Protein AF-A0A358MNY2-F1 (afdb_monome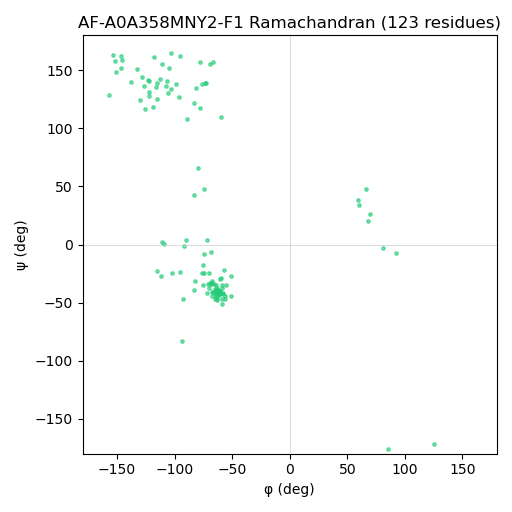r)

Nearest PDB structures (foldseek):
  4u9w-assembly3_C  TM=5.687E-01  e=2.952E-01  Homo sapiens
  4u9w-assembly4_D  TM=4.161E-01  e=7.950E-01  Homo sapiens
  2qml-assembly1_A  TM=5.411E-01  e=2.789E+00  Halalkalibacterium halodurans
  3juw-assembly1_A  TM=4.881E-01  e=4.146E+00  Bordetella pertussis
  2vzy-assembly1_D  TM=4.487E-01  e=5.054E+00  Mycobacterium tuberculosis H37Rv

Mean predicted aligned error: 6.56 Å

Radius of gyration: 13.11 Å; Cα contacts (8 Å, |Δi|>4): 203; chains: 1; bounding box: 32×31×40 Å

Solvent-accessible surface area (backbone atoms only — not comparable to full-atom values): 6926 Å² total; per-residue (Å²): 106,68,63,57,53,51,50,52,61,73,43,69,84,55,65,58,39,36,31,39,54,56,71,58,36,51,49,44,37,73,74,69,42,93,78,59,67,39,87,39,101,93,43,78,42,61,44,44,13,44,82,84,81,40,72,51,30,54,47,35,48,39,32,49,74,69,54,24,43,51,67,59,52,50,53,56,27,59,68,68,72,38,51,28,38,33,43,49,47,44,66,88,42,92,42,33,85,63,24,49,63,39,33,65,73,45,37,80,44,72,53,66,37,80,94,62,44,30,41,38,31,35,40,76,111

Sequence (125 aa):
FEAVRQIDAKAGGADYIVLSHQIFSAAALQKYGFIKYYKTPAGEIFYYALPTGDIMYEYFQKMVYGRADRATMNAAMDLVGVKQAFLVLHDYWNSFATAAPQAKSSADEWWTVGNGKILIFKYKK

pLDDT: mean 83.0, std 12.04, range [50.72, 97.25]

Structure (mmCIF, N/CA/C/O backbone):
data_AF-A0A358MNY2-F1
#
_entry.id   AF-A0A358MNY2-F1
#
loop_
_atom_site.group_PDB
_atom_site.id
_atom_site.type_symbol
_atom_site.label_atom_id
_atom_site.label_alt_id
_atom_site.label_comp_id
_atom_site.label_asym_id
_atom_site.label_entity_id
_atom_site.label_seq_id
_atom_site.pdbx_PDB_ins_code
_atom_site.Cartn_x
_atom_site.Cartn_y
_atom_site.Cartn_z
_atom_site.occupancy
_atom_site.B_iso_or_equiv
_atom_site.auth_seq_id
_atom_site.auth_comp_id
_atom_site.auth_asym_id
_atom_site.auth_atom_id
_atom_site.pdbx_PDB_model_num
ATOM 1 N N . PHE A 1 1 ? -2.837 8.648 -12.622 1.00 69.69 1 PHE A N 1
ATOM 2 C CA . PHE A 1 1 ? -4.273 8.734 -12.271 1.00 69.69 1 PHE A CA 1
ATOM 3 C C . PHE A 1 1 ? -5.003 7.399 -12.358 1.00 69.69 1 PHE A C 1
ATOM 5 O O . PHE A 1 1 ? -5.661 7.052 -11.389 1.00 69.69 1 PHE A O 1
ATOM 12 N N . GLU A 1 2 ? -4.875 6.635 -13.450 1.00 82.00 2 GLU A N 1
ATOM 13 C CA . GLU A 1 2 ? -5.613 5.366 -13.613 1.00 82.00 2 GLU A CA 1
ATOM 14 C C . GLU A 1 2 ? -5.378 4.355 -12.480 1.00 82.00 2 GLU A C 1
ATOM 16 O O . GLU A 1 2 ? -6.327 3.811 -11.930 1.00 82.00 2 GLU A O 1
ATOM 21 N N . ALA A 1 3 ? -4.129 4.176 -12.050 1.00 82.75 3 ALA A N 1
ATOM 22 C CA . ALA A 1 3 ? -3.791 3.297 -10.931 1.00 82.75 3 ALA A CA 1
ATOM 23 C C . ALA A 1 3 ? -4.501 3.686 -9.620 1.00 82.75 3 ALA A C 1
ATOM 25 O O . ALA A 1 3 ? -5.021 2.823 -8.922 1.00 82.75 3 ALA A O 1
ATOM 26 N N . VAL A 1 4 ? -4.587 4.986 -9.322 1.00 81.56 4 VAL A N 1
ATOM 27 C CA . VAL A 1 4 ? -5.274 5.493 -8.124 1.00 81.56 4 VAL A CA 1
ATOM 28 C C . VAL A 1 4 ? -6.784 5.237 -8.213 1.00 81.56 4 VAL A C 1
ATOM 30 O O . VAL A 1 4 ? -7.396 4.807 -7.244 1.00 81.56 4 VAL A O 1
ATOM 33 N N . ARG A 1 5 ? -7.385 5.424 -9.396 1.00 82.50 5 ARG A N 1
ATOM 34 C CA . ARG A 1 5 ? -8.803 5.110 -9.648 1.00 82.50 5 ARG A CA 1
ATOM 35 C C . ARG A 1 5 ? -9.105 3.621 -9.468 1.00 82.50 5 ARG A C 1
ATOM 37 O O . ARG A 1 5 ? -10.136 3.269 -8.907 1.00 82.50 5 ARG A O 1
ATOM 44 N N . GLN A 1 6 ? -8.217 2.749 -9.942 1.00 85.44 6 GLN A N 1
ATOM 45 C CA . GLN A 1 6 ? -8.402 1.305 -9.809 1.00 85.44 6 GLN A CA 1
ATOM 46 C C . GLN A 1 6 ? -8.248 0.822 -8.365 1.00 85.44 6 GLN A C 1
ATOM 48 O O . GLN A 1 6 ? -9.002 -0.058 -7.960 1.00 85.44 6 GLN A O 1
ATOM 53 N N . ILE A 1 7 ? -7.318 1.397 -7.592 1.00 85.44 7 ILE A N 1
ATOM 54 C CA . ILE A 1 7 ? -7.185 1.125 -6.151 1.00 85.44 7 ILE A CA 1
ATOM 55 C C . ILE A 1 7 ? -8.485 1.487 -5.434 1.00 85.44 7 ILE A C 1
ATOM 57 O O . ILE A 1 7 ? -9.044 0.635 -4.751 1.00 85.44 7 ILE A O 1
ATOM 61 N N . ASP A 1 8 ? -9.004 2.694 -5.654 1.00 84.62 8 ASP A N 1
ATOM 62 C CA . ASP A 1 8 ? -10.225 3.161 -4.994 1.00 84.62 8 ASP A CA 1
ATOM 63 C C . ASP A 1 8 ? -11.454 2.310 -5.366 1.00 84.62 8 ASP A C 1
ATOM 65 O O . ASP A 1 8 ? -12.169 1.805 -4.499 1.00 84.62 8 ASP A O 1
ATOM 69 N N . ALA A 1 9 ? -11.627 2.013 -6.659 1.00 86.31 9 ALA A N 1
ATOM 70 C CA . ALA A 1 9 ? -12.688 1.124 -7.128 1.00 86.31 9 ALA A CA 1
ATOM 71 C C . ALA A 1 9 ? -12.574 -0.288 -6.528 1.00 86.31 9 ALA A C 1
ATOM 73 O O . ALA A 1 9 ? -13.573 -0.874 -6.113 1.00 86.31 9 ALA A O 1
ATOM 74 N N . LYS A 1 10 ? -11.355 -0.839 -6.440 1.00 88.25 10 LYS A N 1
ATOM 75 C CA . LYS A 1 10 ? -11.114 -2.153 -5.827 1.00 88.25 10 LYS A CA 1
ATOM 76 C C . LYS A 1 10 ? -11.183 -2.124 -4.309 1.00 88.25 10 LYS A C 1
ATOM 78 O O . LYS A 1 10 ? -11.315 -3.196 -3.717 1.00 88.25 10 LYS A O 1
ATOM 83 N N . ALA A 1 11 ? -11.092 -0.960 -3.677 1.00 86.50 11 ALA A N 1
ATOM 84 C CA . ALA A 1 11 ? -11.352 -0.824 -2.258 1.00 86.50 11 ALA A CA 1
ATOM 85 C C . ALA A 1 11 ? -12.840 -0.882 -1.928 1.00 86.50 11 ALA A C 1
ATOM 87 O O . ALA A 1 11 ? -13.190 -1.287 -0.824 1.00 86.50 11 ALA A O 1
ATOM 88 N N . GLY A 1 12 ? -13.709 -0.547 -2.886 1.00 85.69 12 GLY A N 1
ATOM 89 C CA . GLY A 1 12 ? -15.152 -0.738 -2.748 1.00 85.69 12 GLY A CA 1
ATOM 90 C C . GLY A 1 12 ? -15.744 0.027 -1.563 1.00 85.69 12 GLY A C 1
ATOM 91 O O . GLY A 1 12 ? -16.646 -0.477 -0.904 1.00 85.69 12 GLY A O 1
ATOM 92 N N . GLY A 1 13 ? -15.195 1.207 -1.254 1.00 82.44 13 GLY A N 1
ATOM 93 C CA . GLY A 1 13 ? -15.630 2.046 -0.134 1.00 82.44 13 GLY A CA 1
ATOM 94 C C . GLY A 1 13 ? -15.086 1.646 1.243 1.00 82.44 13 GLY A C 1
ATOM 95 O O . GLY A 1 13 ? -15.342 2.365 2.206 1.00 82.44 13 GLY A O 1
ATOM 96 N N . ALA A 1 14 ? -14.323 0.553 1.358 1.00 84.88 14 ALA A N 1
ATOM 97 C CA . ALA A 1 14 ? -13.632 0.207 2.599 1.00 84.88 14 ALA A CA 1
ATOM 98 C C . ALA A 1 14 ? -12.489 1.190 2.892 1.00 84.88 14 ALA A C 1
ATOM 100 O O . ALA A 1 14 ? -11.924 1.785 1.975 1.00 84.88 14 ALA A O 1
ATOM 101 N N . ASP A 1 15 ? -12.108 1.323 4.160 1.00 86.88 15 ASP A N 1
ATOM 102 C CA . ASP A 1 15 ? -10.888 2.035 4.535 1.00 86.88 15 ASP A CA 1
ATOM 103 C C . ASP A 1 15 ? -9.638 1.221 4.179 1.00 86.88 15 ASP A C 1
ATOM 105 O O . ASP A 1 15 ? -9.605 -0.005 4.335 1.00 86.88 15 ASP A O 1
ATOM 109 N N . TYR A 1 16 ? -8.613 1.907 3.668 1.00 88.94 16 TYR A N 1
ATOM 110 C CA . TYR A 1 16 ? -7.388 1.288 3.183 1.00 88.94 16 TYR A CA 1
ATOM 111 C C . TYR A 1 16 ? -6.180 2.209 3.309 1.00 88.94 16 TYR A C 1
ATOM 113 O O . TYR A 1 16 ? -6.304 3.432 3.296 1.00 88.94 16 TYR A O 1
ATOM 121 N N . ILE A 1 17 ? -4.998 1.598 3.335 1.00 88.88 17 ILE A N 1
ATOM 122 C CA . ILE A 1 17 ? -3.722 2.301 3.168 1.00 88.88 17 ILE A CA 1
ATOM 123 C C . ILE A 1 17 ? -3.061 1.946 1.844 1.00 88.88 17 ILE A C 1
ATOM 125 O O . ILE A 1 17 ? -3.281 0.866 1.285 1.00 88.88 17 ILE A O 1
ATOM 129 N N . VAL A 1 18 ? -2.213 2.846 1.355 1.00 89.31 18 VAL A N 1
ATOM 130 C CA . VAL A 1 18 ? -1.385 2.603 0.175 1.00 89.31 18 VAL A CA 1
ATOM 131 C C . VAL A 1 18 ? 0.082 2.865 0.494 1.00 89.31 18 VAL A C 1
ATOM 133 O O . VAL A 1 18 ? 0.499 3.992 0.765 1.00 89.31 18 VAL A O 1
ATOM 136 N N . LEU A 1 19 ? 0.881 1.804 0.406 1.00 90.12 19 LEU A N 1
ATOM 137 C CA . LEU A 1 19 ? 2.334 1.861 0.456 1.00 90.12 19 LEU A CA 1
ATOM 138 C C . LEU A 1 19 ? 2.853 2.052 -0.973 1.00 90.12 19 LEU A C 1
ATOM 140 O O . LEU A 1 19 ? 2.790 1.143 -1.805 1.00 90.12 19 LEU A O 1
ATOM 144 N N . SER A 1 20 ? 3.345 3.248 -1.279 1.00 85.06 20 SER A N 1
ATOM 145 C CA . SER A 1 20 ? 3.834 3.599 -2.613 1.00 85.06 20 SER A CA 1
ATOM 146 C C . SER A 1 20 ? 5.005 4.568 -2.561 1.00 85.06 20 SER A C 1
ATOM 148 O O . SER A 1 20 ? 5.202 5.274 -1.574 1.00 85.06 20 SER A O 1
ATOM 150 N N . HIS A 1 21 ? 5.747 4.660 -3.666 1.00 77.69 21 HIS A N 1
ATOM 151 C CA . HIS A 1 21 ? 6.770 5.687 -3.817 1.00 77.69 21 HIS A CA 1
ATOM 152 C C . HIS A 1 21 ? 6.164 7.106 -3.900 1.00 77.69 21 HIS A C 1
ATOM 154 O O . HIS A 1 21 ? 5.026 7.305 -4.327 1.00 77.69 21 HIS A O 1
ATOM 160 N N . GLN A 1 22 ? 6.982 8.102 -3.560 1.00 68.44 22 GLN A N 1
ATOM 161 C CA . GLN A 1 22 ? 6.643 9.515 -3.356 1.00 68.44 22 GLN A CA 1
ATOM 162 C C . GLN A 1 22 ? 5.842 10.156 -4.501 1.00 68.44 22 GLN A C 1
ATOM 164 O O . GLN A 1 22 ? 4.858 10.853 -4.266 1.00 68.44 22 GLN A O 1
ATOM 169 N N . ILE A 1 23 ? 6.237 9.891 -5.751 1.00 66.81 23 ILE A N 1
ATOM 170 C CA . ILE A 1 23 ? 5.586 10.452 -6.951 1.00 66.81 23 ILE A CA 1
ATOM 171 C C . ILE A 1 23 ? 4.150 9.927 -7.095 1.00 66.81 23 ILE A C 1
ATOM 173 O O . ILE A 1 23 ? 3.255 10.653 -7.528 1.00 66.81 23 ILE A O 1
ATOM 177 N N . PHE A 1 24 ? 3.906 8.677 -6.699 1.00 68.31 24 PHE A N 1
ATOM 178 C CA . PHE A 1 24 ? 2.569 8.097 -6.728 1.00 68.31 24 PHE A CA 1
ATOM 179 C C . PHE A 1 24 ? 1.678 8.701 -5.638 1.00 68.31 24 PHE A C 1
ATOM 181 O O . PHE A 1 24 ? 0.535 9.066 -5.918 1.00 68.31 24 PHE A O 1
ATOM 188 N N . SER A 1 25 ? 2.226 8.894 -4.435 1.00 63.97 25 SER A N 1
ATOM 189 C CA . SER A 1 25 ? 1.544 9.583 -3.334 1.00 63.97 25 SER A CA 1
ATOM 190 C C . SER A 1 25 ? 1.184 11.028 -3.712 1.00 63.97 25 SER A C 1
ATOM 192 O O . SER A 1 25 ? 0.062 11.468 -3.466 1.00 63.97 25 SER A O 1
ATOM 194 N N . ALA A 1 26 ? 2.071 11.744 -4.415 1.00 60.62 26 ALA A N 1
ATOM 195 C CA . ALA A 1 26 ? 1.795 13.081 -4.950 1.00 60.62 26 ALA A CA 1
ATOM 196 C C . ALA A 1 26 ? 0.688 13.082 -6.025 1.00 60.62 26 ALA A C 1
ATOM 198 O O . ALA A 1 26 ? -0.165 13.968 -6.040 1.00 60.62 26 ALA A O 1
ATOM 199 N N . ALA A 1 27 ? 0.642 12.072 -6.899 1.00 64.75 27 ALA A N 1
ATOM 200 C CA . ALA A 1 27 ? -0.422 11.939 -7.897 1.00 64.75 27 ALA A CA 1
ATOM 201 C C . ALA A 1 27 ? -1.792 11.611 -7.269 1.00 64.75 27 ALA A C 1
ATOM 203 O O . ALA A 1 27 ? -2.823 12.055 -7.780 1.00 64.75 27 ALA A O 1
ATOM 204 N N . ALA A 1 28 ? -1.820 10.848 -6.170 1.00 63.84 28 ALA A N 1
ATOM 205 C CA . ALA A 1 28 ? -3.033 10.607 -5.390 1.00 63.84 28 ALA A CA 1
ATOM 206 C C . ALA A 1 28 ? -3.509 11.890 -4.688 1.00 63.84 28 ALA A C 1
ATOM 208 O O . ALA A 1 28 ? -4.684 12.244 -4.800 1.00 63.84 28 ALA A O 1
ATOM 209 N N . LEU A 1 29 ? -2.581 12.638 -4.078 1.00 62.59 29 LEU A N 1
ATOM 210 C CA . LEU A 1 29 ? -2.832 13.962 -3.502 1.00 62.59 29 LEU A CA 1
ATOM 211 C C . LEU A 1 29 ? -3.372 14.959 -4.531 1.00 62.59 29 LEU A C 1
ATOM 213 O O . LEU A 1 29 ? -4.313 15.678 -4.238 1.00 62.59 29 LEU A O 1
ATOM 217 N N . GLN A 1 30 ? -2.841 14.990 -5.753 1.00 58.69 30 GLN A N 1
ATOM 218 C CA . GLN A 1 30 ? -3.354 15.884 -6.795 1.00 58.69 30 GLN A CA 1
ATOM 219 C C . GLN A 1 30 ? -4.769 15.494 -7.253 1.00 58.69 30 GLN A C 1
ATOM 221 O O . GLN A 1 30 ? -5.556 16.354 -7.642 1.00 58.69 30 GLN A O 1
ATOM 226 N N . LYS A 1 31 ? -5.093 14.194 -7.253 1.00 64.50 31 LYS A N 1
ATOM 227 C CA . LYS A 1 31 ? -6.365 13.683 -7.783 1.00 64.50 31 LYS A CA 1
ATOM 228 C C . LYS A 1 31 ? -7.514 13.777 -6.789 1.00 64.50 31 LYS A C 1
ATOM 230 O O . LYS A 1 31 ? -8.636 14.048 -7.207 1.00 64.50 31 LYS A O 1
ATOM 235 N N . TYR A 1 32 ? -7.233 13.506 -5.522 1.00 63.59 32 TYR A N 1
ATOM 236 C CA . TYR A 1 32 ? -8.236 13.460 -4.467 1.00 63.59 32 TYR A CA 1
ATOM 237 C C . TYR A 1 32 ? -8.048 14.624 -3.475 1.00 63.59 32 TYR A C 1
ATOM 239 O O . TYR A 1 32 ? -9.016 15.136 -2.941 1.00 63.59 32 TYR A O 1
ATOM 247 N N . GLY A 1 33 ? -6.848 15.168 -3.296 1.00 54.50 33 GLY A N 1
ATOM 248 C CA . GLY A 1 33 ? -6.551 16.117 -2.217 1.00 54.50 33 GLY A CA 1
ATOM 249 C C . GLY A 1 33 ? -6.183 15.393 -0.920 1.00 54.50 33 GLY A C 1
ATOM 250 O O . GLY A 1 33 ? -6.104 14.163 -0.874 1.00 54.50 33 GLY A O 1
ATOM 251 N N . PHE A 1 34 ? -5.967 16.148 0.159 1.00 54.53 34 PHE A N 1
ATOM 252 C CA . PHE A 1 34 ? -5.690 15.626 1.506 1.00 54.53 34 PHE A CA 1
ATOM 253 C C . PHE A 1 34 ? -6.960 15.052 2.185 1.00 54.53 34 PHE A C 1
ATOM 255 O O . PHE A 1 34 ? -7.279 15.413 3.311 1.00 54.53 34 PHE A O 1
ATOM 262 N N . ILE A 1 35 ? -7.746 14.211 1.495 1.00 55.06 35 ILE A N 1
ATOM 263 C CA . ILE A 1 35 ? -9.124 13.882 1.929 1.00 55.06 35 ILE A CA 1
ATOM 264 C C . ILE A 1 35 ? -9.172 13.036 3.211 1.00 55.06 35 ILE A C 1
ATOM 266 O O . ILE A 1 35 ? -10.118 13.163 3.986 1.00 55.06 35 ILE A O 1
ATOM 270 N N . LYS A 1 36 ? -8.200 12.144 3.442 1.00 65.06 36 LYS A N 1
ATOM 271 C CA . LYS A 1 36 ? -8.285 11.152 4.525 1.00 65.06 36 LYS A CA 1
ATOM 272 C C . LYS A 1 36 ? -7.036 11.106 5.397 1.00 65.06 36 LYS A C 1
ATOM 274 O O . LYS A 1 36 ? -5.938 10.832 4.919 1.00 65.06 36 LYS A O 1
ATOM 279 N N . TYR A 1 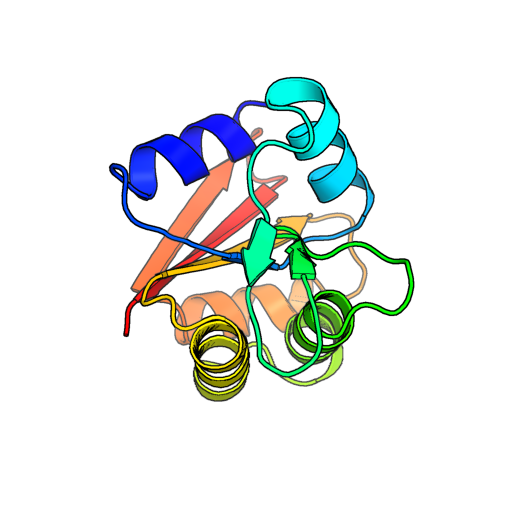37 ? -7.264 11.285 6.692 1.00 70.12 37 TYR A N 1
ATOM 280 C CA . TYR A 1 37 ? -6.317 11.023 7.767 1.00 70.12 37 TYR A CA 1
ATOM 281 C C . TYR A 1 37 ? -6.935 10.011 8.727 1.00 70.12 37 TYR A C 1
ATOM 283 O O . TYR A 1 37 ? -8.127 10.084 9.033 1.00 70.12 37 TYR A O 1
ATOM 291 N N . TYR A 1 38 ? -6.121 9.082 9.215 1.00 74.94 38 TYR A N 1
ATOM 292 C CA . TYR A 1 38 ? -6.500 8.158 10.272 1.00 74.94 38 TYR A CA 1
ATOM 293 C C . TYR A 1 38 ? -6.016 8.699 11.612 1.00 74.94 38 TYR A C 1
ATOM 295 O O . TYR A 1 38 ? -4.838 9.016 11.778 1.00 74.94 38 TYR A O 1
ATOM 303 N N . LYS A 1 39 ? -6.929 8.802 12.581 1.00 77.00 39 LYS A N 1
ATOM 304 C CA . LYS A 1 39 ? -6.579 9.191 13.949 1.00 77.00 39 LYS A CA 1
ATOM 305 C C . LYS A 1 39 ? -5.981 7.991 14.668 1.00 77.00 39 LYS A C 1
ATOM 307 O O . LYS A 1 39 ? -6.668 6.995 14.876 1.00 77.00 39 LYS A O 1
ATOM 312 N N . THR A 1 40 ? -4.723 8.106 15.071 1.00 75.19 40 THR A N 1
ATOM 313 C CA . THR A 1 40 ? -4.035 7.103 15.889 1.00 75.19 40 THR A CA 1
ATOM 314 C C . THR A 1 40 ? -3.615 7.717 17.228 1.00 75.19 40 THR A C 1
ATOM 316 O O . THR A 1 40 ? -3.528 8.944 17.333 1.00 75.19 40 THR A O 1
ATOM 319 N N . PRO A 1 41 ? -3.311 6.910 18.263 1.00 71.25 41 PRO A N 1
ATOM 320 C CA . PRO A 1 41 ? -2.774 7.427 19.525 1.00 71.25 41 PRO A CA 1
ATOM 321 C C . PRO A 1 41 ? -1.470 8.231 19.372 1.00 71.25 41 PRO A C 1
ATOM 323 O O . PRO A 1 41 ? -1.148 9.033 20.242 1.00 71.25 41 PRO A O 1
ATOM 326 N N . ALA A 1 42 ? -0.732 8.028 18.274 1.00 65.81 42 ALA A N 1
ATOM 327 C CA . ALA A 1 42 ? 0.514 8.725 17.959 1.00 65.81 42 ALA A CA 1
ATOM 328 C C . ALA A 1 42 ? 0.316 10.000 17.110 1.00 65.81 42 ALA A C 1
ATOM 330 O O . ALA A 1 42 ? 1.292 10.683 16.809 1.00 65.81 42 ALA A O 1
ATOM 331 N N . GLY A 1 43 ? -0.923 10.326 16.721 1.00 74.06 43 GLY A N 1
ATOM 332 C CA . GLY A 1 43 ? -1.252 11.464 15.861 1.00 74.06 43 GLY A CA 1
ATOM 333 C C . GLY A 1 43 ? -2.061 11.079 14.620 1.00 74.06 43 GLY A C 1
ATOM 334 O O . GLY A 1 43 ? -2.540 9.950 14.479 1.00 74.06 43 GLY A O 1
ATOM 335 N N . GLU A 1 44 ? -2.245 12.044 13.722 1.00 76.12 44 GLU A N 1
ATOM 336 C CA . GLU A 1 44 ? -2.939 11.840 12.448 1.00 76.12 44 GLU A CA 1
ATOM 337 C C . GLU A 1 44 ? -1.977 11.269 11.400 1.00 76.12 44 GLU A C 1
ATOM 339 O O . GLU A 1 44 ? -0.959 11.881 11.087 1.00 76.12 44 GLU A O 1
ATOM 344 N N . ILE A 1 45 ? -2.311 10.097 10.854 1.00 73.50 45 ILE A N 1
ATOM 345 C CA . ILE A 1 45 ? -1.524 9.416 9.819 1.00 73.50 45 ILE A CA 1
ATOM 346 C C . ILE A 1 45 ? -2.236 9.552 8.477 1.00 73.50 45 ILE A C 1
ATOM 348 O O . ILE A 1 45 ? -3.432 9.268 8.363 1.00 73.50 45 ILE A O 1
ATOM 352 N N . PHE A 1 46 ? -1.508 9.970 7.444 1.00 71.06 46 PHE A N 1
ATOM 353 C CA . PHE A 1 46 ? -2.063 10.064 6.097 1.00 71.06 46 PHE A CA 1
ATOM 354 C C . PHE A 1 46 ? -2.172 8.673 5.455 1.00 71.06 46 PHE A C 1
ATOM 356 O O . PHE A 1 46 ? -1.263 7.854 5.553 1.00 71.06 46 PHE A O 1
ATOM 363 N N . TYR A 1 47 ? -3.277 8.397 4.757 1.00 67.00 47 TYR A N 1
ATOM 364 C CA . TYR A 1 47 ? -3.553 7.060 4.201 1.00 67.00 47 TYR A CA 1
ATOM 365 C C . TYR A 1 47 ? -2.624 6.622 3.046 1.00 67.00 47 TYR A C 1
ATOM 367 O O . TYR A 1 47 ? -2.669 5.469 2.609 1.00 67.00 47 TYR A O 1
ATOM 375 N N . TYR A 1 48 ? -1.762 7.522 2.565 1.00 67.44 48 TYR A N 1
ATOM 376 C CA . TYR A 1 48 ? -0.678 7.236 1.624 1.00 67.44 48 TYR A CA 1
ATOM 377 C C . TYR A 1 48 ? 0.679 7.428 2.296 1.00 67.44 48 TYR A C 1
ATOM 379 O O . TYR A 1 48 ? 0.885 8.406 3.010 1.00 67.44 48 TYR A O 1
ATOM 387 N N . ALA A 1 49 ? 1.644 6.564 1.973 1.00 65.12 49 ALA A N 1
ATOM 388 C CA . ALA A 1 49 ? 3.026 6.747 2.406 1.00 65.12 49 ALA A CA 1
ATOM 389 C C . ALA A 1 49 ? 3.597 8.082 1.884 1.00 65.12 49 ALA A C 1
ATOM 391 O O . ALA A 1 49 ? 3.840 8.241 0.681 1.00 65.12 49 ALA A O 1
ATOM 392 N N . LEU A 1 50 ? 3.813 9.041 2.790 1.00 65.19 50 LEU A N 1
ATOM 393 C CA . LEU A 1 50 ? 4.485 10.305 2.500 1.00 65.19 50 LEU A CA 1
ATOM 394 C C . LEU A 1 50 ? 5.954 10.234 2.925 1.00 65.19 50 LEU A C 1
ATOM 396 O O . LEU A 1 50 ? 6.257 9.745 4.009 1.00 65.19 50 LEU A O 1
ATOM 400 N N . PRO A 1 51 ? 6.883 10.759 2.116 1.00 53.34 51 PRO A N 1
ATOM 401 C CA . PRO A 1 51 ? 8.315 10.656 2.393 1.00 53.34 51 PRO A CA 1
ATOM 402 C C . PRO A 1 51 ? 8.857 11.506 3.540 1.00 53.34 51 PRO A C 1
ATOM 404 O O . PRO A 1 51 ? 10.064 11.525 3.763 1.00 53.34 51 PRO A O 1
ATOM 407 N N . THR A 1 52 ? 8.005 12.218 4.268 1.00 53.75 52 THR A N 1
ATOM 408 C CA . THR A 1 52 ? 8.397 13.127 5.350 1.00 53.75 52 THR A CA 1
ATOM 409 C C . THR A 1 52 ? 8.612 12.404 6.684 1.00 53.75 52 THR A C 1
ATOM 411 O O . THR A 1 52 ? 8.176 12.895 7.718 1.00 53.75 52 THR A O 1
ATOM 414 N N . GLY A 1 53 ? 9.262 11.234 6.675 1.00 50.72 53 GLY A N 1
ATOM 415 C CA . GLY A 1 53 ? 9.567 10.480 7.901 1.00 50.72 53 GLY A CA 1
ATOM 416 C C . GLY A 1 53 ? 8.341 9.904 8.620 1.00 50.72 53 GLY A C 1
ATOM 417 O O . GLY A 1 53 ? 8.413 9.618 9.809 1.00 50.72 53 GLY A O 1
ATOM 418 N N . ASP A 1 54 ? 7.217 9.756 7.915 1.00 69.31 54 ASP A N 1
ATOM 419 C CA . ASP A 1 54 ? 6.024 9.104 8.450 1.00 69.31 54 ASP A CA 1
ATOM 420 C C . ASP A 1 54 ? 6.263 7.585 8.510 1.00 69.31 54 ASP A C 1
ATOM 422 O O . ASP A 1 54 ? 6.817 6.981 7.585 1.00 69.31 54 ASP A O 1
ATOM 426 N N . ILE A 1 55 ? 5.815 6.960 9.593 1.00 80.19 55 ILE A N 1
ATOM 427 C CA . ILE A 1 55 ? 5.860 5.518 9.843 1.00 80.19 55 ILE A CA 1
ATOM 428 C C . ILE A 1 55 ? 5.277 4.692 8.676 1.00 80.19 55 ILE A C 1
ATOM 430 O O . ILE A 1 55 ? 5.722 3.571 8.424 1.00 80.19 55 ILE A O 1
ATOM 434 N N . MET A 1 56 ? 4.354 5.249 7.881 1.00 81.94 56 MET A N 1
ATOM 435 C CA . MET A 1 56 ? 3.881 4.617 6.637 1.00 81.94 56 MET A CA 1
ATOM 436 C C . MET A 1 56 ? 4.981 4.451 5.576 1.00 81.94 56 MET A C 1
ATOM 438 O O . MET A 1 56 ? 5.023 3.437 4.872 1.00 81.94 56 MET A O 1
ATOM 442 N N . TYR A 1 57 ? 5.895 5.414 5.447 1.00 83.19 57 TYR A N 1
ATOM 443 C CA . TYR A 1 57 ? 7.014 5.314 4.509 1.00 83.19 57 TYR A CA 1
ATOM 444 C C . TYR A 1 57 ? 8.049 4.288 4.966 1.00 83.19 57 TYR A C 1
ATOM 446 O O . TYR A 1 57 ? 8.588 3.560 4.132 1.00 83.19 57 TYR A O 1
ATOM 454 N N . GLU A 1 58 ? 8.255 4.139 6.275 1.00 86.25 58 GLU A N 1
ATOM 455 C CA . GLU A 1 58 ? 9.098 3.066 6.809 1.00 86.25 58 GLU A CA 1
ATOM 456 C C . GLU A 1 58 ? 8.551 1.681 6.437 1.00 86.25 58 GLU A C 1
ATOM 458 O O . GLU A 1 58 ? 9.312 0.799 6.035 1.00 86.25 58 GLU A O 1
ATOM 463 N N . TYR A 1 59 ? 7.230 1.478 6.504 1.00 90.00 59 TYR A N 1
ATOM 464 C CA . TYR A 1 59 ? 6.615 0.229 6.046 1.00 90.00 59 TYR A CA 1
ATOM 465 C C . TYR A 1 59 ? 6.796 0.005 4.548 1.00 90.00 59 TYR A C 1
ATOM 467 O O . TYR A 1 59 ? 7.109 -1.113 4.135 1.00 90.00 59 TYR A O 1
ATOM 475 N N . PHE A 1 60 ? 6.674 1.051 3.728 1.00 89.19 60 PHE A N 1
ATOM 476 C CA . PHE A 1 60 ? 7.005 0.943 2.308 1.00 89.19 60 PHE A CA 1
ATOM 477 C C . PHE A 1 60 ? 8.469 0.522 2.114 1.00 89.19 60 PHE A C 1
ATOM 479 O O . PHE A 1 60 ? 8.734 -0.426 1.377 1.00 89.19 60 PHE A O 1
ATOM 486 N N . GLN A 1 61 ? 9.415 1.147 2.824 1.00 88.06 61 GLN A N 1
ATOM 487 C CA . GLN A 1 61 ? 10.833 0.784 2.771 1.00 88.06 61 GLN A CA 1
ATOM 488 C C . GLN A 1 61 ? 11.081 -0.669 3.195 1.00 88.06 61 GLN A C 1
ATOM 490 O O . GLN A 1 61 ? 11.838 -1.368 2.524 1.00 88.06 61 GLN A O 1
ATOM 495 N N . LYS A 1 62 ? 10.410 -1.162 4.244 1.00 90.69 62 LYS A N 1
AT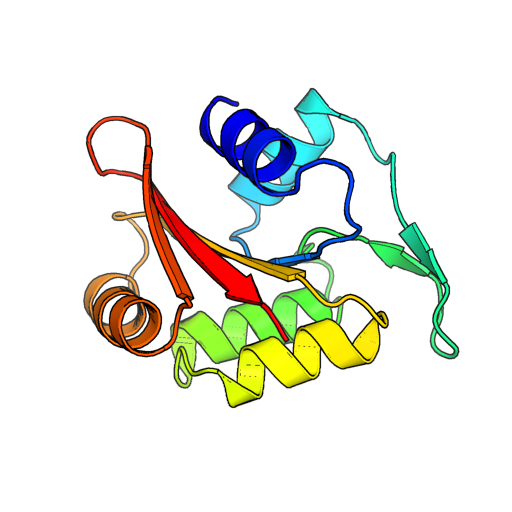OM 496 C CA . LYS A 1 62 ? 10.486 -2.574 4.661 1.00 90.69 62 LYS A CA 1
ATOM 497 C C . LYS A 1 62 ? 9.986 -3.518 3.567 1.00 90.69 62 LYS A C 1
ATOM 499 O O . LYS A 1 62 ? 10.657 -4.510 3.282 1.00 90.69 62 LYS A O 1
ATOM 504 N N . MET A 1 63 ? 8.875 -3.175 2.910 1.00 91.06 63 MET A N 1
ATOM 505 C CA . MET A 1 63 ? 8.333 -3.959 1.796 1.00 91.06 63 MET A CA 1
ATOM 506 C C . MET A 1 63 ? 9.280 -3.988 0.591 1.00 91.06 63 MET A C 1
ATOM 508 O O . MET A 1 63 ? 9.402 -5.025 -0.053 1.00 91.06 63 MET A O 1
ATOM 512 N N . VAL A 1 64 ? 9.953 -2.878 0.265 1.00 89.38 64 VAL A N 1
ATOM 513 C CA . VAL A 1 64 ? 10.761 -2.788 -0.966 1.00 89.38 64 VAL A CA 1
ATOM 514 C C . VAL A 1 64 ? 12.248 -3.093 -0.788 1.00 89.38 64 VAL A C 1
ATOM 516 O O . VAL A 1 64 ? 12.882 -3.457 -1.773 1.00 89.38 64 VAL A O 1
ATOM 519 N N . TYR A 1 65 ? 12.816 -2.952 0.412 1.00 87.81 65 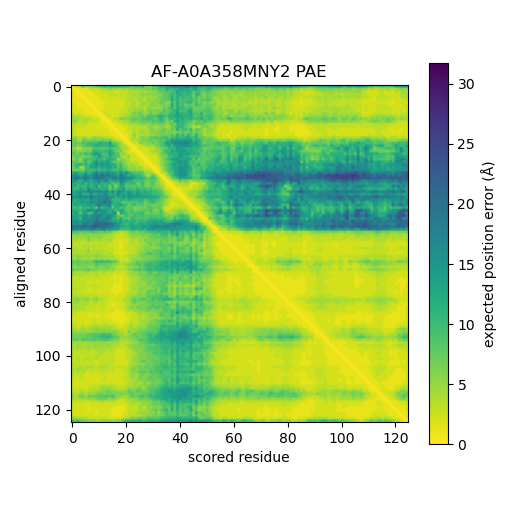TYR A N 1
ATOM 520 C CA . TYR A 1 65 ? 14.244 -3.195 0.682 1.00 87.81 65 TYR A CA 1
ATOM 521 C C . TYR A 1 65 ? 14.510 -4.358 1.642 1.00 87.81 65 TYR A C 1
ATOM 523 O O . TYR A 1 65 ? 15.603 -4.914 1.615 1.00 87.81 65 TYR A O 1
ATOM 531 N N . GLY A 1 66 ? 13.539 -4.729 2.480 1.00 87.25 66 GLY A N 1
ATOM 532 C CA . GLY A 1 66 ? 13.649 -5.875 3.382 1.00 87.25 66 GLY A CA 1
ATOM 533 C C . GLY A 1 66 ? 13.072 -7.138 2.751 1.00 87.25 66 GLY A C 1
ATOM 534 O O . GLY A 1 66 ? 13.796 -7.970 2.203 1.00 87.25 66 GLY A O 1
ATOM 535 N N . ARG A 1 67 ? 11.748 -7.283 2.844 1.00 87.25 67 ARG A N 1
ATOM 536 C CA . ARG A 1 67 ? 10.990 -8.394 2.260 1.00 87.25 67 ARG A CA 1
ATOM 537 C C . ARG A 1 67 ? 9.537 -7.976 2.063 1.00 87.25 67 ARG A C 1
ATOM 539 O O . ARG A 1 67 ? 8.892 -7.533 3.009 1.00 87.25 67 ARG A O 1
ATOM 546 N N . ALA A 1 68 ? 8.999 -8.170 0.861 1.00 91.12 68 ALA A N 1
ATOM 547 C CA . ALA A 1 68 ? 7.600 -7.863 0.563 1.00 91.12 68 ALA A CA 1
ATOM 548 C C . ALA A 1 68 ? 6.659 -8.974 1.069 1.00 91.12 68 ALA A C 1
ATOM 550 O O . ALA A 1 68 ? 6.040 -9.699 0.283 1.00 91.12 68 ALA A O 1
ATOM 551 N N . ASP A 1 69 ? 6.586 -9.154 2.387 1.00 91.62 69 ASP A N 1
ATOM 552 C CA . ASP A 1 69 ? 5.787 -10.197 3.025 1.00 91.62 69 ASP A CA 1
ATOM 553 C C . ASP A 1 69 ? 4.472 -9.693 3.635 1.00 91.62 69 ASP A C 1
ATOM 555 O O . ASP A 1 69 ? 4.219 -8.501 3.819 1.00 91.62 69 ASP A O 1
ATOM 559 N N . ARG A 1 70 ? 3.594 -10.654 3.937 1.00 94.31 70 ARG A N 1
ATOM 560 C CA . ARG A 1 70 ? 2.280 -10.378 4.522 1.00 94.31 70 ARG A CA 1
ATOM 561 C C . ARG A 1 70 ? 2.386 -9.825 5.942 1.00 94.31 70 ARG A C 1
ATOM 563 O O . ARG A 1 70 ? 1.537 -9.036 6.339 1.00 94.31 70 ARG A O 1
ATOM 570 N N . ALA A 1 71 ? 3.409 -10.217 6.702 1.00 94.62 71 ALA A N 1
ATOM 571 C CA . ALA A 1 71 ? 3.592 -9.761 8.077 1.00 94.62 71 ALA A CA 1
ATOM 572 C C . ALA A 1 71 ? 3.827 -8.245 8.133 1.00 94.62 71 ALA A C 1
ATOM 574 O O . ALA A 1 71 ? 3.168 -7.548 8.903 1.00 94.62 71 ALA A O 1
ATOM 575 N N . THR A 1 72 ? 4.691 -7.731 7.258 1.00 94.12 72 THR A N 1
ATOM 576 C CA . THR A 1 72 ? 4.977 -6.298 7.137 1.00 94.12 72 THR A CA 1
ATOM 577 C C . THR A 1 72 ? 3.727 -5.513 6.741 1.00 94.12 72 THR A C 1
ATOM 579 O O . THR A 1 72 ? 3.433 -4.482 7.344 1.00 94.12 72 THR A O 1
ATOM 582 N N . MET A 1 73 ? 2.944 -6.020 5.782 1.00 94.38 73 MET A N 1
ATOM 583 C CA . MET A 1 73 ? 1.699 -5.363 5.382 1.00 94.38 73 MET A CA 1
ATOM 584 C C . MET A 1 73 ? 0.634 -5.390 6.489 1.00 94.38 73 MET A C 1
ATOM 586 O O . MET A 1 73 ? -0.032 -4.385 6.727 1.00 94.38 73 MET A O 1
ATOM 590 N N . ASN A 1 74 ? 0.492 -6.509 7.203 1.00 95.38 74 ASN A N 1
ATOM 591 C 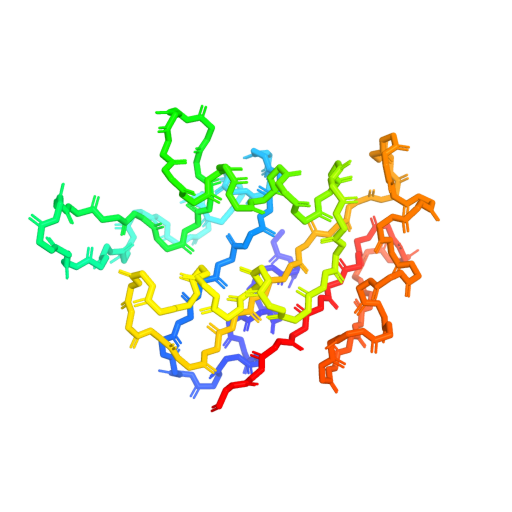CA . ASN A 1 74 ? -0.435 -6.611 8.330 1.00 95.38 74 ASN A CA 1
ATOM 592 C C . ASN A 1 74 ? -0.079 -5.625 9.447 1.00 95.38 74 ASN A C 1
ATOM 594 O O . ASN A 1 74 ? -0.973 -4.968 9.965 1.00 95.38 74 ASN A O 1
ATOM 598 N N . ALA A 1 75 ? 1.208 -5.468 9.764 1.00 93.31 75 ALA A N 1
ATOM 599 C CA . ALA A 1 75 ? 1.661 -4.492 10.751 1.00 93.31 75 ALA A CA 1
ATOM 600 C C . ALA A 1 75 ? 1.336 -3.045 10.334 1.00 93.31 75 ALA A C 1
ATOM 602 O O . ALA A 1 75 ? 0.900 -2.247 11.164 1.00 93.31 75 ALA A O 1
ATOM 603 N N . ALA A 1 76 ? 1.481 -2.716 9.045 1.00 90.94 76 ALA A N 1
ATOM 604 C CA . ALA A 1 76 ? 1.082 -1.411 8.516 1.00 90.94 76 ALA A CA 1
ATOM 605 C C . ALA A 1 76 ? -0.437 -1.182 8.631 1.00 90.94 76 ALA A C 1
ATOM 607 O O . ALA A 1 76 ? -0.869 -0.100 9.024 1.00 90.94 76 ALA A O 1
ATOM 608 N N . MET A 1 77 ? -1.247 -2.203 8.330 1.00 92.44 77 MET A N 1
ATOM 609 C CA . MET A 1 77 ? -2.706 -2.144 8.476 1.00 92.44 77 MET A CA 1
ATOM 610 C C . MET A 1 77 ? -3.143 -1.990 9.938 1.00 92.44 77 MET A C 1
ATOM 612 O O . MET A 1 77 ? -4.023 -1.181 10.230 1.00 92.44 77 MET A O 1
ATOM 616 N N . ASP A 1 78 ? -2.507 -2.725 10.852 1.00 93.25 78 ASP A N 1
ATOM 617 C CA . ASP A 1 78 ? -2.811 -2.704 12.286 1.00 93.25 78 ASP A CA 1
ATOM 618 C C . ASP A 1 78 ? -2.524 -1.346 12.923 1.00 93.25 78 ASP A C 1
ATOM 620 O O . ASP A 1 78 ? -3.277 -0.901 13.786 1.00 93.25 78 ASP A O 1
ATOM 624 N N . LEU A 1 79 ? -1.485 -0.652 12.454 1.00 89.00 79 LEU A N 1
ATOM 625 C CA . LEU A 1 79 ? -1.124 0.674 12.947 1.00 89.00 79 LEU A CA 1
ATOM 626 C C . LEU A 1 79 ? -2.253 1.707 12.790 1.00 89.00 79 LEU A C 1
ATOM 628 O O . LEU A 1 79 ? -2.401 2.585 13.637 1.00 89.00 79 LEU A O 1
ATOM 632 N N . VAL A 1 80 ? -3.045 1.606 11.721 1.00 85.62 80 VAL A N 1
ATOM 633 C CA . VAL A 1 80 ? -4.162 2.526 11.445 1.00 85.62 80 VAL A CA 1
ATOM 634 C C . VAL A 1 80 ? -5.540 1.867 11.589 1.00 85.62 80 VAL A C 1
ATOM 636 O O . VAL A 1 80 ? -6.557 2.510 11.342 1.00 85.62 80 VAL A O 1
ATOM 639 N N . GLY A 1 81 ? -5.592 0.590 11.981 1.00 88.50 81 GLY A N 1
ATOM 640 C CA . GLY A 1 81 ? -6.834 -0.152 12.202 1.00 88.50 81 GLY A CA 1
ATOM 641 C C . GLY A 1 81 ? -7.638 -0.483 10.938 1.00 88.50 81 GLY A C 1
ATOM 642 O O . GLY A 1 81 ? -8.856 -0.644 11.023 1.00 88.50 81 GLY A O 1
ATOM 643 N N . VAL A 1 82 ? -6.997 -0.594 9.768 1.00 90.38 82 VAL A N 1
ATOM 644 C CA . VAL A 1 82 ? -7.675 -0.968 8.509 1.00 90.38 82 VAL A CA 1
ATOM 645 C C . VAL A 1 82 ? -7.563 -2.468 8.228 1.00 90.38 82 VAL A C 1
ATOM 647 O O . VAL A 1 82 ? -6.710 -3.161 8.773 1.00 90.38 82 VAL A O 1
ATOM 650 N N . LYS A 1 83 ? -8.422 -2.992 7.346 1.00 93.25 83 LYS A N 1
ATOM 651 C CA . LYS A 1 83 ? -8.400 -4.411 6.924 1.00 93.25 83 LYS A CA 1
ATOM 652 C C . LYS A 1 83 ? -7.923 -4.618 5.493 1.00 93.25 83 LYS A C 1
ATOM 654 O O . LYS A 1 83 ? -7.916 -5.745 4.999 1.00 93.25 83 LYS A O 1
ATOM 659 N N . GLN A 1 84 ? -7.586 -3.530 4.807 1.00 93.00 84 GLN A N 1
ATOM 660 C CA . GLN A 1 84 ? -7.178 -3.568 3.419 1.00 93.00 84 GLN A CA 1
ATOM 661 C C . GLN A 1 84 ? -5.987 -2.649 3.184 1.00 93.00 84 GLN A C 1
ATOM 663 O O . GLN A 1 84 ? -5.940 -1.523 3.678 1.00 93.00 84 GLN A O 1
ATOM 668 N N . ALA A 1 85 ? -5.049 -3.115 2.373 1.00 93.56 85 ALA A N 1
ATOM 669 C CA . ALA A 1 85 ? -3.909 -2.317 1.972 1.00 93.56 85 ALA A CA 1
ATOM 670 C C . ALA A 1 85 ? -3.480 -2.619 0.545 1.00 93.56 85 ALA A C 1
ATOM 672 O O . ALA A 1 85 ? -3.763 -3.689 -0.005 1.00 93.56 85 ALA A O 1
ATOM 673 N N . PHE A 1 86 ? -2.762 -1.661 -0.031 1.00 94.06 86 PHE A N 1
ATOM 674 C CA . PHE A 1 86 ? -2.170 -1.792 -1.346 1.00 94.06 86 PHE A CA 1
ATOM 675 C C . PHE A 1 86 ? -0.675 -1.498 -1.308 1.00 94.06 86 PHE A C 1
ATOM 677 O O . PHE A 1 86 ? -0.248 -0.517 -0.705 1.00 94.06 86 PHE A O 1
ATOM 684 N N . LEU A 1 87 ? 0.114 -2.319 -1.997 1.00 93.88 87 LEU A N 1
ATOM 685 C CA . LEU A 1 87 ? 1.493 -1.995 -2.359 1.00 93.88 87 LEU A CA 1
ATOM 686 C C . LEU A 1 87 ? 1.522 -1.604 -3.837 1.00 93.88 87 LEU A C 1
ATOM 688 O O . LEU A 1 87 ? 0.951 -2.307 -4.672 1.00 93.88 87 LEU A O 1
ATOM 692 N N . VAL A 1 88 ? 2.203 -0.509 -4.167 1.00 92.44 88 VAL A N 1
ATOM 693 C CA . VAL A 1 88 ? 2.394 -0.057 -5.552 1.00 92.44 88 VAL A CA 1
ATOM 694 C C . VAL A 1 88 ? 3.878 -0.045 -5.882 1.00 92.44 88 VAL A C 1
ATOM 696 O O . VAL A 1 88 ? 4.649 0.698 -5.273 1.00 92.44 88 VAL A O 1
ATOM 699 N N . LEU A 1 89 ? 4.271 -0.846 -6.872 1.00 91.19 89 LEU A N 1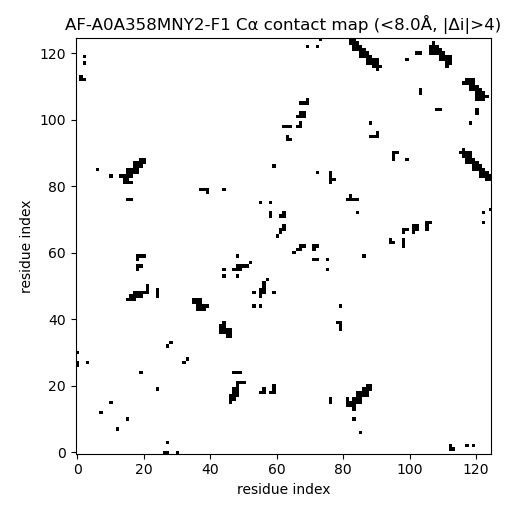
ATOM 700 C CA . LEU A 1 89 ? 5.636 -0.913 -7.382 1.00 91.19 89 LEU A CA 1
ATOM 701 C C . LEU A 1 89 ? 5.690 -0.428 -8.830 1.00 91.19 89 LEU A C 1
ATOM 703 O O . LEU A 1 89 ? 4.834 -0.767 -9.646 1.00 91.19 89 LEU A O 1
ATOM 707 N N . HIS A 1 90 ? 6.727 0.339 -9.146 1.00 88.44 90 HIS A N 1
ATOM 708 C CA . HIS A 1 90 ? 7.019 0.790 -10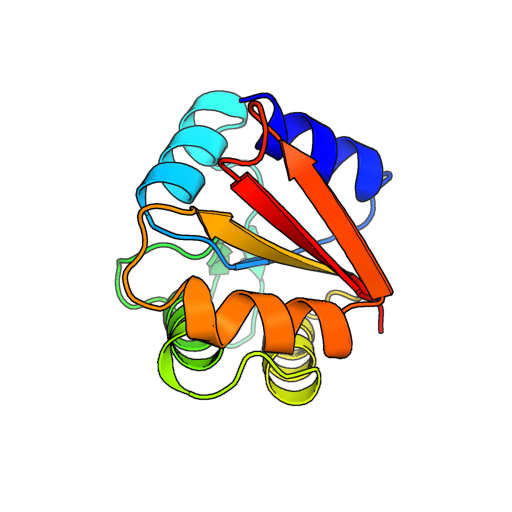.501 1.00 88.44 90 HIS A CA 1
ATOM 709 C C . HIS A 1 90 ? 8.220 0.030 -11.063 1.00 88.44 90 HIS A C 1
ATOM 711 O O . HIS A 1 90 ? 9.188 -0.198 -10.339 1.00 88.44 90 HIS A O 1
ATOM 717 N N . ASP A 1 91 ? 8.164 -0.322 -12.345 1.00 86.00 91 ASP A N 1
ATOM 718 C CA . ASP A 1 91 ? 9.197 -1.096 -13.048 1.00 86.00 91 ASP A CA 1
ATOM 719 C C . ASP A 1 91 ? 10.578 -0.424 -13.075 1.00 86.00 91 ASP A C 1
ATOM 721 O O . ASP A 1 91 ? 11.598 -1.106 -13.050 1.00 86.00 91 ASP A O 1
ATOM 725 N N . TYR A 1 92 ? 10.620 0.909 -13.062 1.00 81.69 92 TYR A N 1
ATOM 726 C CA . TYR A 1 92 ? 11.859 1.686 -13.023 1.00 81.69 92 TYR A CA 1
ATOM 727 C C . TYR A 1 92 ? 12.558 1.680 -11.652 1.00 81.69 92 TYR A C 1
ATOM 729 O O . TYR A 1 92 ? 13.649 2.234 -11.524 1.00 81.69 92 TYR A O 1
ATOM 737 N N . TRP A 1 93 ? 11.933 1.131 -10.603 1.00 81.25 93 TRP A N 1
ATOM 738 C CA . TRP A 1 93 ? 12.500 1.153 -9.256 1.00 81.25 93 TRP A CA 1
ATOM 739 C C . TRP A 1 93 ? 13.541 0.049 -9.063 1.00 81.25 93 TRP A C 1
ATOM 741 O O . TRP A 1 93 ? 13.287 -1.112 -9.376 1.00 81.25 93 TRP A O 1
ATOM 751 N N . ASN A 1 94 ? 14.687 0.382 -8.462 1.00 83.12 94 ASN A N 1
ATOM 752 C CA . ASN A 1 94 ? 15.831 -0.535 -8.348 1.00 83.12 94 ASN A CA 1
ATOM 753 C C . ASN A 1 94 ? 15.496 -1.877 -7.677 1.00 83.12 94 ASN A C 1
ATOM 755 O O . ASN A 1 94 ? 16.042 -2.908 -8.058 1.00 83.12 94 ASN A O 1
ATOM 759 N N . SER A 1 95 ? 14.594 -1.892 -6.691 1.00 85.69 95 SER A N 1
ATOM 760 C CA . SER A 1 95 ? 14.206 -3.125 -5.998 1.00 85.69 95 SER A CA 1
ATOM 761 C C . SER A 1 95 ? 13.018 -3.859 -6.624 1.00 85.69 95 SER A C 1
ATOM 763 O O . SER A 1 95 ? 12.598 -4.887 -6.094 1.00 85.69 95 SER A O 1
ATOM 765 N N . PHE A 1 96 ? 12.489 -3.394 -7.762 1.00 88.12 96 PHE A N 1
ATOM 766 C CA . PHE A 1 96 ? 11.326 -3.994 -8.421 1.00 88.12 96 PHE A CA 1
ATOM 767 C C . PHE A 1 96 ? 11.530 -5.482 -8.726 1.00 88.12 96 PHE A C 1
ATOM 769 O O . PHE A 1 96 ? 10.672 -6.299 -8.395 1.00 88.12 96 PHE A O 1
ATOM 776 N N . ALA A 1 97 ? 12.687 -5.844 -9.291 1.00 89.75 97 ALA A N 1
ATOM 777 C CA . ALA A 1 97 ? 13.007 -7.223 -9.662 1.00 89.75 97 ALA A CA 1
ATOM 778 C C . ALA A 1 97 ? 12.991 -8.192 -8.463 1.00 89.75 97 ALA A C 1
ATOM 780 O O . ALA A 1 97 ? 12.664 -9.366 -8.628 1.00 89.75 97 ALA A O 1
ATOM 781 N N . THR A 1 98 ? 13.283 -7.696 -7.258 1.00 91.88 98 THR A N 1
ATOM 782 C CA . THR A 1 98 ? 13.299 -8.489 -6.020 1.00 91.88 98 THR A CA 1
ATOM 783 C C . THR A 1 98 ? 11.954 -8.445 -5.295 1.00 91.88 98 THR A C 1
ATOM 785 O O . THR A 1 98 ? 11.432 -9.481 -4.883 1.00 91.88 98 THR A O 1
ATOM 788 N N . ALA A 1 99 ? 11.371 -7.255 -5.144 1.00 92.69 99 ALA A N 1
ATOM 789 C CA . ALA A 1 99 ? 10.157 -7.044 -4.365 1.00 92.69 99 ALA A CA 1
ATOM 790 C C . ALA A 1 99 ? 8.901 -7.546 -5.091 1.00 92.69 99 ALA A C 1
ATOM 792 O O . ALA A 1 99 ? 7.998 -8.074 -4.447 1.00 92.69 99 ALA A O 1
ATOM 793 N N . ALA A 1 100 ? 8.828 -7.437 -6.424 1.00 93.69 100 ALA A N 1
ATOM 794 C CA . ALA A 1 100 ? 7.627 -7.820 -7.163 1.00 93.69 100 ALA A CA 1
ATOM 795 C C . ALA A 1 100 ? 7.307 -9.326 -7.073 1.00 93.69 100 ALA A C 1
ATOM 797 O O . ALA A 1 100 ? 6.157 -9.648 -6.774 1.00 93.69 100 ALA A O 1
ATOM 798 N N . PRO A 1 101 ? 8.255 -10.269 -7.266 1.00 94.81 101 PRO A N 1
ATOM 799 C CA . PRO A 1 101 ? 7.974 -11.695 -7.077 1.00 94.81 101 PRO A CA 1
ATOM 800 C C . PRO A 1 101 ? 7.547 -12.037 -5.645 1.00 94.81 101 PRO A C 1
ATOM 802 O O . PRO A 1 101 ? 6.616 -12.815 -5.445 1.00 94.81 101 PRO A O 1
ATOM 805 N N . GLN A 1 102 ? 8.183 -11.414 -4.648 1.00 95.50 102 GLN A N 1
ATOM 806 C CA . GLN A 1 102 ? 7.833 -11.596 -3.238 1.00 95.50 102 GLN A CA 1
ATOM 807 C C . GLN A 1 102 ? 6.410 -11.101 -2.953 1.00 95.50 102 GLN A C 1
ATOM 809 O O . GLN A 1 102 ? 5.603 -11.841 -2.392 1.00 95.50 102 GLN A O 1
ATOM 814 N N . ALA A 1 103 ? 6.069 -9.901 -3.424 1.00 95.44 103 ALA A N 1
ATOM 815 C CA . ALA A 1 103 ? 4.738 -9.328 -3.278 1.00 95.44 103 ALA A CA 1
ATOM 816 C C . ALA A 1 103 ? 3.670 -10.164 -4.003 1.00 95.44 103 ALA A C 1
ATOM 818 O O . ALA A 1 103 ? 2.605 -10.405 -3.443 1.00 95.44 103 ALA A O 1
ATOM 819 N N . LYS A 1 104 ? 3.964 -10.696 -5.202 1.00 96.00 104 LYS A N 1
ATOM 820 C CA . LYS A 1 104 ? 3.058 -11.618 -5.917 1.00 96.00 104 LYS A CA 1
ATOM 821 C C . LYS A 1 104 ? 2.754 -12.871 -5.098 1.00 96.00 104 LYS A C 1
ATOM 823 O O . LYS A 1 104 ? 1.633 -13.358 -5.151 1.00 96.00 104 LYS A O 1
ATOM 828 N N . SER A 1 105 ? 3.746 -13.388 -4.372 1.00 95.75 105 SER A N 1
ATOM 829 C CA . SER A 1 105 ? 3.585 -14.576 -3.525 1.00 95.75 105 SER A CA 1
ATOM 830 C C . SER A 1 105 ? 2.844 -14.302 -2.214 1.00 95.75 105 SER A C 1
ATOM 832 O O . SER A 1 105 ? 2.277 -15.223 -1.634 1.00 95.75 105 SER A O 1
ATOM 834 N N . SER A 1 106 ? 2.859 -13.055 -1.729 1.00 96.00 106 SER A N 1
ATOM 835 C CA . SER A 1 106 ? 2.300 -12.691 -0.425 1.00 96.00 106 SER A CA 1
ATOM 836 C C . SER A 1 106 ? 0.931 -12.019 -0.500 1.00 96.00 106 SER A C 1
ATOM 838 O O . SER A 1 106 ? 0.191 -12.092 0.481 1.00 96.00 106 SER A O 1
ATOM 840 N N . ALA A 1 107 ? 0.594 -11.377 -1.620 1.00 96.81 107 ALA A N 1
ATOM 841 C CA . ALA A 1 107 ? -0.656 -10.653 -1.836 1.00 96.81 107 ALA A CA 1
ATOM 842 C C . ALA A 1 107 ? -1.845 -11.576 -2.133 1.00 96.81 107 ALA A C 1
ATOM 844 O O . ALA A 1 107 ? -1.680 -12.694 -2.612 1.00 96.81 107 ALA A O 1
ATOM 845 N N . ASP A 1 108 ? -3.055 -11.076 -1.884 1.00 97.25 108 ASP A N 1
ATOM 846 C CA . ASP A 1 108 ? -4.303 -11.779 -2.209 1.00 97.25 108 ASP A CA 1
ATOM 847 C C . ASP A 1 108 ? -4.698 -11.592 -3.679 1.00 97.25 108 ASP A C 1
ATOM 849 O O . ASP A 1 108 ? -5.312 -12.462 -4.290 1.00 97.25 108 ASP A O 1
ATOM 853 N N . GLU A 1 109 ? -4.351 -10.443 -4.257 1.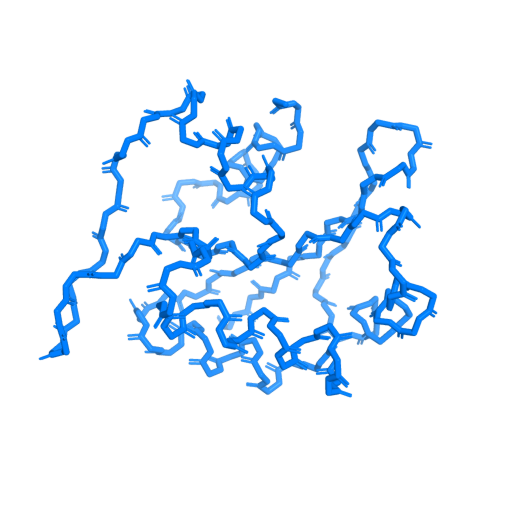00 96.88 109 GLU A N 1
ATOM 854 C CA . GLU A 1 109 ? -4.629 -10.105 -5.651 1.00 96.88 109 GLU A CA 1
ATOM 855 C C . GLU A 1 109 ? -3.555 -9.143 -6.168 1.00 96.88 109 GLU A C 1
ATOM 857 O O . GLU A 1 109 ? -3.035 -8.319 -5.415 1.00 96.88 109 GLU A O 1
ATOM 862 N N . TRP A 1 110 ? -3.228 -9.205 -7.458 1.00 96.44 110 TRP A N 1
ATOM 863 C CA . TRP A 1 110 ? -2.359 -8.221 -8.098 1.00 96.44 110 TRP A CA 1
ATOM 864 C C . TRP A 1 110 ? -2.757 -7.976 -9.550 1.00 96.44 110 TRP A C 1
ATOM 866 O O . TRP A 1 110 ? -3.317 -8.847 -10.214 1.00 96.44 110 TRP A O 1
ATOM 876 N N . TRP A 1 111 ? -2.469 -6.779 -10.051 1.00 95.12 111 TRP A N 1
ATOM 877 C CA . TRP A 1 111 ? -2.732 -6.400 -11.439 1.00 95.12 111 TRP A CA 1
ATOM 878 C C . TRP A 1 111 ? -1.768 -5.311 -11.902 1.00 95.12 111 TRP A C 1
ATOM 880 O O . TRP A 1 111 ? -1.114 -4.643 -11.096 1.00 95.12 111 TRP A O 1
ATOM 890 N N . THR A 1 112 ? -1.671 -5.135 -13.217 1.00 92.62 112 THR A N 1
ATOM 891 C CA . THR A 1 112 ? -0.821 -4.116 -13.829 1.00 92.62 112 THR A CA 1
ATOM 892 C C . THR A 1 112 ? -1.627 -2.938 -14.361 1.00 92.62 112 THR A C 1
ATOM 894 O O . THR A 1 112 ? -2.783 -3.069 -14.760 1.00 92.62 112 THR A O 1
ATOM 897 N N . VAL A 1 113 ? -0.994 -1.768 -14.396 1.00 88.12 113 VAL A N 1
ATOM 898 C CA . VAL A 1 113 ? -1.535 -0.538 -14.984 1.00 88.12 113 VAL A CA 1
ATOM 899 C C . VAL A 1 113 ? -0.471 0.101 -15.877 1.00 88.12 113 VAL A C 1
ATOM 901 O O . VAL A 1 113 ? 0.728 -0.057 -15.644 1.00 88.12 113 VAL A O 1
ATOM 904 N N . GLY A 1 114 ? -0.900 0.822 -16.918 1.00 82.62 114 GLY A N 1
ATOM 905 C CA . GLY A 1 114 ? 0.007 1.574 -17.790 1.00 82.62 114 GLY A CA 1
ATOM 906 C C . GLY A 1 114 ? 0.941 0.674 -18.599 1.00 82.62 114 GLY A C 1
ATOM 907 O O . GLY A 1 114 ? 2.145 0.909 -18.615 1.00 82.62 114 GLY A O 1
ATOM 908 N N . ASN A 1 115 ? 0.391 -0.363 -19.239 1.00 84.12 115 ASN A N 1
ATOM 909 C CA . ASN A 1 115 ? 1.127 -1.346 -20.046 1.00 84.12 115 ASN A CA 1
ATOM 910 C C . ASN A 1 115 ? 2.217 -2.104 -19.265 1.00 84.12 115 ASN A C 1
ATOM 912 O O . ASN A 1 115 ? 3.294 -2.358 -19.791 1.00 84.12 115 ASN A O 1
ATOM 916 N N . GLY A 1 116 ? 1.953 -2.451 -18.001 1.00 81.69 116 GLY A N 1
ATOM 917 C CA . GLY A 1 116 ? 2.882 -3.241 -17.181 1.00 81.69 116 GLY A CA 1
ATOM 918 C C . GLY A 1 116 ? 3.863 -2.427 -16.338 1.00 81.69 116 GLY A C 1
ATOM 919 O O . GLY A 1 116 ? 4.525 -3.009 -15.485 1.00 81.69 116 GLY A O 1
ATOM 920 N N . LYS A 1 117 ? 3.915 -1.101 -16.514 1.00 85.50 117 LYS A N 1
ATOM 921 C CA . LYS A 1 117 ? 4.869 -0.223 -15.811 1.00 85.50 117 LYS A CA 1
ATOM 922 C C . LYS A 1 117 ? 4.591 -0.062 -14.319 1.00 85.50 117 LYS A C 1
ATOM 924 O O . LYS A 1 117 ? 5.476 0.297 -13.546 1.00 85.50 117 LYS A O 1
ATOM 929 N N . ILE A 1 118 ? 3.340 -0.273 -13.917 1.00 89.75 118 ILE A N 1
ATOM 930 C CA . ILE A 1 118 ? 2.903 -0.194 -12.526 1.00 89.75 118 ILE A CA 1
ATOM 931 C C . ILE A 1 118 ? 2.297 -1.536 -12.161 1.00 89.75 118 ILE A C 1
ATOM 933 O O . ILE A 1 118 ? 1.397 -2.014 -12.852 1.00 89.75 118 ILE A O 1
ATOM 937 N N . LEU A 1 119 ? 2.766 -2.113 -11.065 1.00 93.44 119 LEU A N 1
ATOM 938 C CA . LEU A 1 119 ? 2.244 -3.339 -10.494 1.00 93.44 119 LEU A CA 1
ATOM 939 C C . LEU A 1 119 ? 1.650 -3.026 -9.123 1.00 93.44 119 LEU A C 1
ATOM 941 O O . LEU A 1 119 ? 2.311 -2.436 -8.266 1.00 93.44 119 LEU A O 1
ATOM 945 N N . ILE A 1 120 ? 0.386 -3.392 -8.944 1.00 94.00 120 ILE A N 1
ATOM 946 C CA . ILE A 1 120 ? -0.3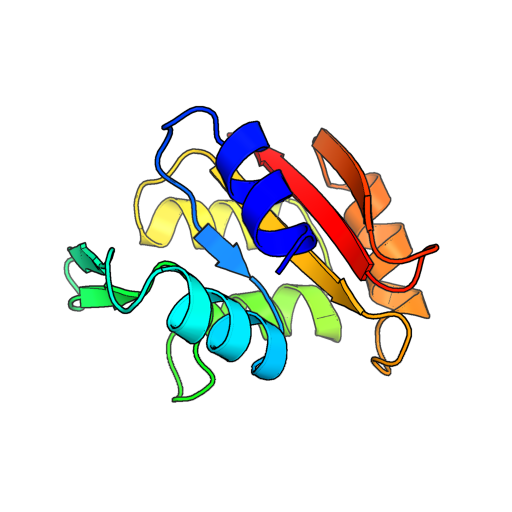80 -3.111 -7.735 1.00 94.00 120 ILE A CA 1
ATOM 947 C C . ILE A 1 120 ? -0.744 -4.435 -7.090 1.00 94.00 120 ILE A C 1
ATOM 949 O O . ILE A 1 120 ? -1.187 -5.360 -7.769 1.00 94.00 120 ILE A O 1
ATOM 953 N N . PHE A 1 121 ? -0.570 -4.500 -5.778 1.00 96.06 121 PHE A N 1
ATOM 954 C CA . PHE A 1 121 ? -0.832 -5.672 -4.960 1.00 96.06 121 PHE A CA 1
ATOM 955 C C . PHE A 1 121 ? -1.839 -5.309 -3.889 1.00 96.06 121 PHE A C 1
ATOM 957 O O . PHE A 1 121 ? -1.659 -4.308 -3.201 1.00 96.06 121 PHE A O 1
ATOM 964 N N . LYS A 1 122 ? -2.874 -6.123 -3.734 1.00 95.81 122 LYS A N 1
ATOM 965 C CA . LYS A 1 122 ? -3.916 -5.960 -2.732 1.00 95.81 122 LYS A CA 1
ATOM 966 C C . LYS A 1 122 ? -3.765 -7.015 -1.647 1.00 95.81 122 LYS A C 1
ATOM 968 O O . LYS A 1 122 ? -3.589 -8.198 -1.934 1.00 95.81 122 LYS A O 1
ATOM 973 N N . TYR A 1 123 ? -3.908 -6.557 -0.413 1.00 96.62 123 TYR A N 1
ATOM 974 C CA . TYR A 1 123 ? -3.881 -7.373 0.790 1.00 96.62 123 TYR A CA 1
ATOM 975 C C . TYR A 1 123 ? -5.181 -7.173 1.568 1.00 96.62 123 TYR A C 1
ATOM 977 O O . TYR A 1 123 ? -5.706 -6.057 1.634 1.00 96.62 123 TYR A O 1
ATOM 985 N N . LYS A 1 124 ? -5.693 -8.259 2.142 1.00 94.44 124 LYS A N 1
ATOM 986 C CA . LYS A 1 124 ? -6.843 -8.302 3.044 1.00 94.44 124 LYS A CA 1
ATOM 987 C C . LYS A 1 124 ? -6.470 -9.057 4.324 1.00 94.44 124 LYS A C 1
ATOM 989 O O . LYS A 1 124 ? -5.712 -10.028 4.269 1.00 94.44 124 LYS A O 1
ATOM 994 N N . LYS A 1 125 ? -7.016 -8.602 5.452 1.00 88.75 125 LYS A N 1
ATOM 995 C CA . LYS A 1 125 ? -6.895 -9.237 6.770 1.00 88.75 125 LYS A CA 1
ATOM 996 C C . LYS A 1 125 ? -8.238 -9.775 7.252 1.00 88.75 125 LYS A C 1
ATOM 998 O O . LYS A 1 125 ? -9.268 -9.109 6.992 1.00 88.75 125 LYS A O 1
#

Foldseek 3Di:
DVVLVVVVVVCVPFDEAELEDAVVVVVNCVVPNQPDWFQAPVGTHGRYDHPPPGPSNVLSCCLQPPFVAPVSVVVSCVRRVGFKYKYKDFPPDPSCVPNVVRLVVHAPDWDADDVRRMIMGMHGD

Secondary structure (DSSP, 8-state):
-HHHHHHHHHHTT---EEEE-HHHHHHHHHHH-S--EEEETTEEEESB--TTT-HHHHHHHIIIII---HHHHHHHHHHHT-SEEEEEEETTSTTHHHHHHHHHHH-SEEEEETTTTEEEEEEE-